Protein AF-A0A2X2BDT1-F1 (afdb_monomer)

Foldseek 3Di:
DDLVVVLVVLLVCLQVCWLDPVNVVCLVPDDLVSRPDPVSSVSSVVQSVCCVPPVTRHPVVPD

Organism: Proteus mirabilis (NCBI:txid584)

Sequence (63 aa):
MHEKELEHAVISGLLAGGASQDAYEVLATLPEEAFSSRYFRNVYKEIKKQALASSLIDPFFYC

Secondary structure (DSSP, 8-state):
--HHHHHHHHHHHHHHH-S-HHHHHHHHHS-GGG-SSHHHHH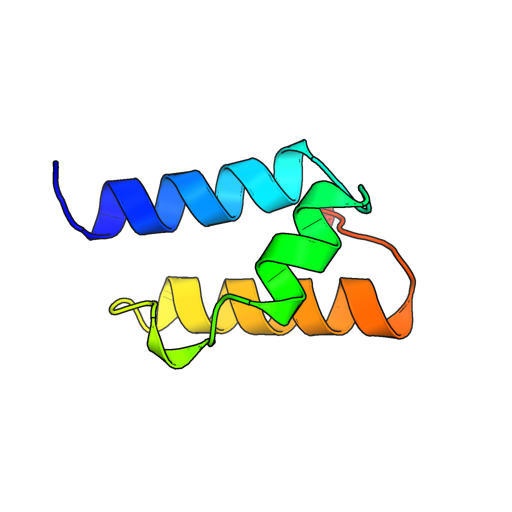HHHHHHHHHHHHS---GGGG-

Structure (mmCIF, N/CA/C/O backbone):
data_AF-A0A2X2BDT1-F1
#
_entry.id   AF-A0A2X2BDT1-F1
#
loop_
_atom_site.group_PDB
_atom_site.id
_atom_site.type_symbol
_atom_site.label_atom_id
_atom_site.label_alt_id
_atom_site.label_comp_id
_atom_site.label_asym_id
_atom_site.label_entity_id
_atom_site.label_seq_id
_atom_site.pdbx_PDB_ins_code
_atom_site.Cartn_x
_atom_site.Cartn_y
_atom_site.Cartn_z
_atom_site.occupancy
_atom_site.B_iso_or_equiv
_atom_site.auth_seq_id
_atom_site.auth_comp_id
_atom_site.auth_asym_id
_atom_site.auth_atom_id
_atom_site.pdbx_PDB_model_num
ATOM 1 N N . MET A 1 1 ? -1.854 7.686 19.351 1.00 54.34 1 MET A N 1
ATOM 2 C CA . MET A 1 1 ? -1.817 7.840 17.882 1.00 54.34 1 MET A CA 1
ATOM 3 C C . MET A 1 1 ? -3.213 7.616 17.349 1.00 54.34 1 MET A C 1
ATOM 5 O O . MET A 1 1 ? -3.866 6.690 17.819 1.00 54.34 1 MET A O 1
ATOM 9 N N . HIS A 1 2 ? -3.705 8.483 16.466 1.00 79.19 2 HIS A N 1
ATOM 10 C CA . HIS A 1 2 ? -4.996 8.266 15.811 1.00 79.19 2 HIS A CA 1
ATOM 11 C C . HIS A 1 2 ? -4.821 7.258 14.667 1.00 79.19 2 HIS A C 1
ATOM 13 O O . HIS A 1 2 ? -3.867 7.348 13.904 1.00 79.19 2 HIS A O 1
ATOM 19 N N . GLU A 1 3 ? -5.740 6.304 14.531 1.00 79.25 3 GLU A N 1
ATOM 20 C CA . GLU A 1 3 ? -5.710 5.234 13.515 1.00 79.25 3 GLU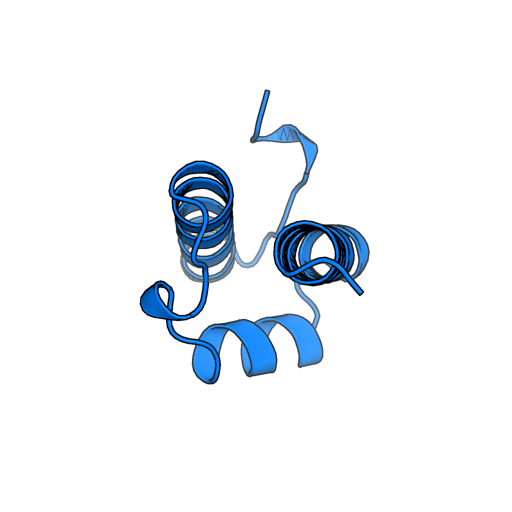 A CA 1
ATOM 21 C C . GLU A 1 3 ? -5.486 5.775 12.088 1.00 79.25 3 GLU A C 1
ATOM 23 O O . GLU A 1 3 ? -4.683 5.250 11.324 1.00 79.25 3 GLU A O 1
ATOM 28 N N . LYS A 1 4 ? -6.081 6.933 11.779 1.00 81.81 4 LYS A N 1
ATOM 29 C CA . LYS A 1 4 ? -5.895 7.641 10.503 1.00 81.81 4 LYS A CA 1
ATOM 30 C C . LYS A 1 4 ? -4.469 8.140 10.258 1.00 81.81 4 LYS A C 1
ATOM 32 O O . LYS A 1 4 ? -4.058 8.209 9.106 1.00 81.81 4 LYS A O 1
ATOM 37 N N . GLU A 1 5 ? -3.735 8.524 11.300 1.00 86.19 5 GLU A N 1
ATOM 38 C CA . GLU A 1 5 ? -2.343 8.980 11.171 1.00 86.19 5 GLU A CA 1
ATOM 39 C C . GLU A 1 5 ? -1.423 7.806 10.835 1.00 86.19 5 GLU A C 1
ATOM 41 O O . GLU A 1 5 ? -0.520 7.952 10.018 1.00 86.19 5 GLU A O 1
ATOM 46 N N . LEU A 1 6 ? -1.694 6.632 11.416 1.00 86.56 6 LEU A N 1
ATOM 47 C CA . LEU A 1 6 ? -0.974 5.399 11.100 1.00 86.56 6 LEU A CA 1
ATOM 48 C C . LEU A 1 6 ? -1.259 4.944 9.666 1.00 86.56 6 LEU A C 1
ATOM 50 O O . LEU A 1 6 ? -0.325 4.658 8.923 1.00 86.56 6 LEU A O 1
ATOM 54 N N . GLU A 1 7 ? -2.526 4.948 9.245 1.00 86.56 7 GLU A N 1
ATOM 55 C CA . GLU A 1 7 ? -2.898 4.633 7.860 1.00 86.56 7 GLU A CA 1
ATOM 56 C C . GLU A 1 7 ? -2.240 5.591 6.862 1.00 86.56 7 GLU A C 1
ATOM 58 O O . GLU A 1 7 ? -1.688 5.155 5.853 1.00 86.56 7 GLU A O 1
ATOM 63 N N . HIS A 1 8 ? -2.235 6.891 7.169 1.00 87.75 8 HIS A N 1
ATOM 64 C CA . HIS A 1 8 ? -1.553 7.884 6.348 1.00 87.75 8 HIS A CA 1
ATOM 65 C C . HIS A 1 8 ? -0.044 7.618 6.282 1.00 87.75 8 HIS A C 1
ATOM 67 O O . HIS A 1 8 ? 0.533 7.655 5.196 1.00 87.75 8 HIS A O 1
ATOM 73 N N . ALA A 1 9 ? 0.591 7.315 7.419 1.00 88.25 9 ALA A N 1
ATOM 74 C CA . ALA A 1 9 ? 2.019 7.029 7.484 1.00 88.25 9 ALA A CA 1
ATOM 75 C C . ALA A 1 9 ? 2.398 5.825 6.604 1.00 88.25 9 ALA A C 1
ATOM 77 O O . ALA A 1 9 ? 3.370 5.903 5.855 1.00 88.25 9 ALA A O 1
ATOM 78 N N . VAL A 1 10 ? 1.596 4.755 6.612 1.00 87.00 10 VAL A N 1
ATOM 79 C CA . VAL A 1 10 ? 1.814 3.572 5.759 1.00 87.0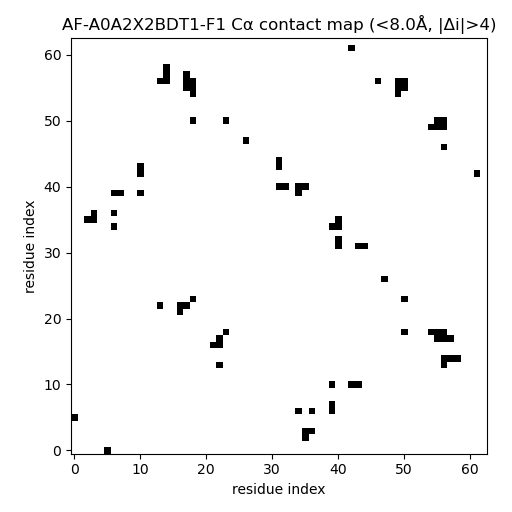0 10 VAL A CA 1
ATOM 80 C C . VAL A 1 10 ? 1.742 3.933 4.276 1.00 87.00 10 VAL A C 1
ATOM 82 O O . VAL A 1 10 ? 2.649 3.588 3.520 1.00 87.00 10 VAL A O 1
ATOM 85 N N . ILE A 1 11 ? 0.711 4.673 3.856 1.00 87.69 11 ILE A N 1
ATOM 86 C CA . ILE A 1 11 ? 0.578 5.121 2.461 1.00 87.69 11 ILE A CA 1
ATOM 87 C C . ILE A 1 11 ? 1.761 6.007 2.062 1.00 87.69 11 ILE A C 1
ATOM 89 O O . ILE A 1 11 ? 2.362 5.790 1.013 1.00 87.69 11 ILE A O 1
ATOM 93 N N . SER A 1 12 ? 2.146 6.963 2.912 1.00 86.75 12 SER A N 1
ATOM 94 C CA . SER A 1 12 ? 3.302 7.820 2.637 1.00 86.75 12 SER A CA 1
ATOM 95 C C . SER A 1 12 ? 4.612 7.036 2.557 1.00 86.75 12 SER A C 1
ATOM 97 O O . SER A 1 12 ? 5.444 7.345 1.711 1.00 86.75 12 SER A O 1
ATOM 99 N N . GLY A 1 13 ? 4.778 5.991 3.374 1.00 86.12 13 GLY A N 1
ATOM 100 C CA . GLY A 1 13 ? 5.949 5.119 3.346 1.00 86.12 13 GLY A CA 1
ATOM 101 C C . GLY A 1 13 ? 6.034 4.307 2.057 1.00 86.12 13 GLY A C 1
ATOM 102 O O . GLY A 1 13 ? 7.107 4.216 1.471 1.00 86.12 13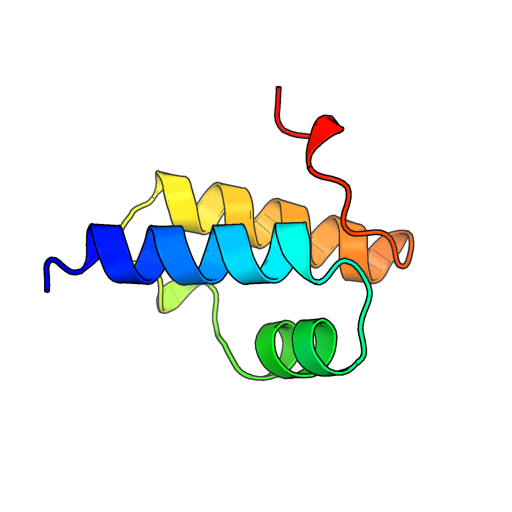 GLY A O 1
ATOM 103 N N . LEU A 1 14 ? 4.904 3.789 1.568 1.00 84.88 14 LEU A N 1
ATOM 104 C CA . LEU A 1 14 ? 4.840 3.076 0.287 1.00 84.88 14 LEU A CA 1
ATOM 105 C C . LEU A 1 14 ? 5.158 3.999 -0.893 1.00 84.88 14 LEU A C 1
ATOM 107 O O . LEU A 1 14 ? 5.921 3.627 -1.779 1.00 84.88 14 LEU A O 1
ATOM 111 N N . LEU A 1 15 ? 4.622 5.221 -0.882 1.00 83.62 15 LEU A N 1
ATOM 112 C CA . LEU A 1 15 ? 4.896 6.213 -1.923 1.00 83.62 15 LEU A CA 1
ATOM 113 C C . LEU A 1 15 ? 6.349 6.707 -1.893 1.00 83.62 15 LEU A C 1
ATOM 115 O O . LEU A 1 15 ? 6.950 6.887 -2.947 1.00 83.62 15 LEU A O 1
ATOM 119 N N . ALA A 1 16 ? 6.926 6.907 -0.705 1.00 81.12 16 ALA A N 1
ATOM 120 C CA . ALA A 1 16 ? 8.316 7.335 -0.550 1.00 81.12 16 ALA A CA 1
ATOM 121 C C . ALA A 1 16 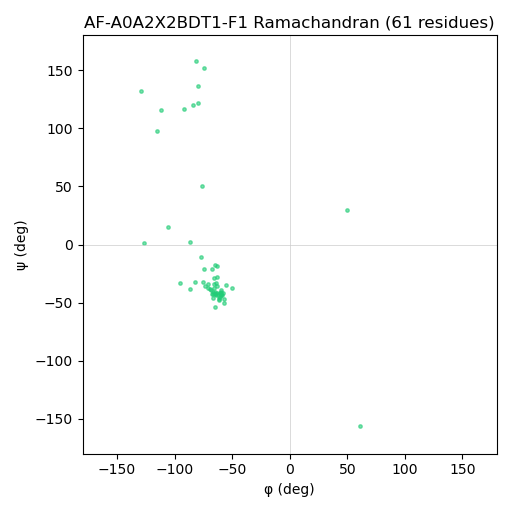? 9.318 6.213 -0.863 1.00 81.12 16 ALA A C 1
ATOM 123 O O . ALA A 1 16 ? 10.391 6.478 -1.402 1.00 81.12 16 ALA A O 1
ATOM 124 N N . GLY A 1 17 ? 8.976 4.967 -0.523 1.00 73.31 17 GLY A N 1
ATOM 125 C CA . GLY A 1 17 ? 9.806 3.789 -0.771 1.00 73.31 17 GLY A CA 1
ATOM 126 C C . GLY A 1 17 ? 9.830 3.350 -2.236 1.00 73.31 17 GLY A C 1
ATOM 127 O O . GLY A 1 17 ? 10.773 2.674 -2.649 1.00 73.31 17 GLY A O 1
ATOM 128 N N . GLY A 1 18 ? 8.828 3.745 -3.027 1.00 78.88 18 GLY A N 1
ATOM 129 C CA . GLY A 1 18 ? 8.702 3.336 -4.422 1.00 78.88 18 GLY A CA 1
ATOM 130 C C . GLY A 1 18 ? 8.565 1.816 -4.566 1.00 78.88 18 GLY A C 1
ATOM 131 O O . GLY A 1 18 ? 8.164 1.119 -3.637 1.00 78.88 18 GLY A O 1
ATOM 132 N N . ALA A 1 19 ? 8.930 1.278 -5.731 1.00 75.81 19 ALA A N 1
ATOM 133 C CA . ALA A 1 19 ? 8.915 -0.161 -6.014 1.00 75.81 19 ALA A CA 1
ATOM 134 C C . ALA A 1 19 ? 10.093 -0.920 -5.359 1.00 75.81 19 ALA A C 1
ATOM 136 O O . ALA A 1 19 ? 10.826 -1.655 -6.023 1.00 75.81 19 ALA A O 1
ATOM 137 N N . SER A 1 20 ? 10.307 -0.712 -4.061 1.00 79.62 20 SER A N 1
ATOM 138 C CA . SER A 1 20 ? 11.313 -1.421 -3.269 1.00 79.62 20 SER A CA 1
ATOM 139 C C . SER A 1 20 ? 10.814 -2.801 -2.828 1.00 79.62 20 SER A C 1
ATOM 141 O O . SER A 1 20 ? 9.610 -3.048 -2.753 1.00 79.62 20 SER A O 1
ATOM 143 N N . GLN A 1 21 ? 11.739 -3.714 -2.512 1.00 79.31 21 GLN A N 1
ATOM 144 C CA . GLN A 1 21 ? 11.391 -5.051 -2.016 1.00 79.31 21 GLN A CA 1
ATOM 145 C C . GLN A 1 21 ? 10.537 -4.980 -0.739 1.00 79.31 21 GLN A C 1
ATOM 147 O O . GLN A 1 21 ? 9.522 -5.666 -0.651 1.00 79.31 21 GLN A O 1
ATOM 152 N N . ASP A 1 22 ? 10.878 -4.077 0.183 1.00 82.00 22 ASP A N 1
ATOM 153 C CA . ASP A 1 22 ? 10.120 -3.840 1.416 1.00 82.00 22 ASP A CA 1
ATOM 154 C C . ASP A 1 22 ? 8.672 -3.409 1.122 1.00 82.00 22 ASP A C 1
ATOM 156 O O . ASP A 1 22 ? 7.733 -3.866 1.776 1.00 82.00 22 ASP A O 1
ATOM 160 N N . ALA A 1 23 ? 8.458 -2.572 0.099 1.00 82.69 23 ALA A N 1
ATOM 161 C CA . ALA A 1 23 ? 7.115 -2.175 -0.314 1.00 82.69 23 ALA A CA 1
ATOM 162 C C . ALA A 1 23 ? 6.312 -3.371 -0.849 1.00 82.69 23 ALA A C 1
ATOM 164 O O . ALA A 1 23 ? 5.140 -3.521 -0.505 1.00 82.69 23 ALA A O 1
ATOM 165 N N . TYR A 1 24 ? 6.930 -4.264 -1.630 1.00 83.75 24 TYR A N 1
ATOM 166 C CA . TYR A 1 24 ? 6.269 -5.490 -2.091 1.00 83.75 24 TYR A CA 1
ATOM 167 C C . TYR A 1 24 ? 5.950 -6.458 -0.952 1.00 83.75 24 TYR A C 1
ATOM 169 O O . TYR A 1 24 ? 4.878 -7.064 -0.962 1.00 83.75 24 TYR A O 1
ATOM 177 N N . GLU A 1 25 ? 6.825 -6.581 0.045 1.00 86.38 25 GLU A N 1
ATOM 178 C CA . GLU A 1 25 ? 6.560 -7.394 1.235 1.00 86.38 25 GLU A CA 1
ATOM 179 C C . GLU A 1 25 ? 5.360 -6.852 2.021 1.00 86.38 25 GLU A C 1
ATOM 181 O O . GLU A 1 25 ? 4.472 -7.617 2.409 1.00 86.38 25 GLU A O 1
ATOM 186 N N . VAL A 1 26 ? 5.249 -5.530 2.173 1.00 85.75 26 VAL A N 1
ATOM 187 C CA . VAL A 1 26 ? 4.068 -4.893 2.778 1.00 85.75 26 VAL A CA 1
ATOM 188 C C . VAL A 1 26 ? 2.815 -5.119 1.925 1.00 85.75 26 VAL A C 1
ATOM 190 O O . VAL A 1 26 ? 1.760 -5.440 2.466 1.00 85.75 26 VAL A O 1
ATOM 193 N N . LEU A 1 27 ? 2.903 -5.006 0.596 1.00 85.81 27 LEU A N 1
ATOM 194 C CA . LEU A 1 27 ? 1.775 -5.258 -0.316 1.00 85.81 27 LEU A CA 1
ATOM 195 C C . LEU A 1 27 ? 1.303 -6.722 -0.322 1.00 85.81 27 LEU A C 1
ATOM 197 O O . LEU A 1 27 ? 0.127 -6.994 -0.591 1.00 85.81 27 LEU A O 1
ATOM 201 N N . ALA A 1 28 ? 2.210 -7.659 -0.043 1.00 85.75 28 ALA A N 1
ATOM 202 C CA . ALA A 1 28 ? 1.920 -9.084 0.049 1.00 85.75 28 ALA A CA 1
ATOM 203 C C . ALA A 1 28 ? 1.339 -9.487 1.414 1.00 85.75 28 ALA A C 1
ATOM 205 O O . ALA A 1 28 ? 0.536 -10.417 1.483 1.00 85.75 28 ALA A O 1
ATOM 206 N N . THR A 1 29 ? 1.736 -8.804 2.490 1.00 88.62 29 THR A N 1
ATOM 207 C CA . THR A 1 29 ? 1.362 -9.162 3.869 1.00 88.62 29 THR A CA 1
ATOM 208 C C . THR A 1 29 ? 0.153 -8.394 4.393 1.00 88.62 29 THR A C 1
ATOM 210 O O . THR A 1 29 ? -0.625 -8.951 5.168 1.00 88.62 29 THR A O 1
ATOM 213 N N . LEU A 1 30 ? -0.032 -7.137 3.981 1.00 87.88 30 LEU A N 1
ATOM 214 C CA . LEU A 1 30 ? -1.099 -6.278 4.481 1.00 87.88 30 LEU A CA 1
ATOM 215 C C . LEU A 1 30 ? -2.357 -6.396 3.597 1.00 87.88 30 LEU A C 1
ATOM 217 O O . LEU A 1 30 ? -2.328 -6.033 2.418 1.00 87.88 30 LEU A O 1
ATOM 221 N N . PRO A 1 31 ? -3.489 -6.886 4.133 1.00 86.94 31 PRO A N 1
ATOM 222 C CA . PRO A 1 31 ? -4.744 -6.892 3.398 1.00 86.94 31 PRO A CA 1
ATOM 223 C C . PRO A 1 31 ? -5.336 -5.482 3.321 1.00 86.94 31 PRO A C 1
ATOM 225 O O . PRO A 1 31 ? -5.174 -4.653 4.214 1.00 86.94 31 PRO A O 1
ATOM 228 N N . GLU A 1 32 ? -6.092 -5.221 2.261 1.00 85.75 32 GLU A N 1
ATOM 229 C CA . GLU A 1 32 ? -6.741 -3.928 2.021 1.00 85.75 32 GLU A CA 1
ATOM 230 C C . GLU A 1 32 ? -7.769 -3.614 3.126 1.0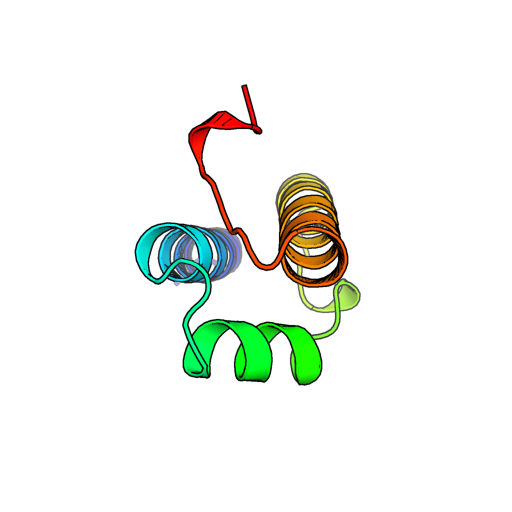0 85.75 32 GLU A C 1
ATOM 232 O O . GLU A 1 32 ? -8.022 -2.459 3.471 1.00 85.75 32 GLU A O 1
ATOM 237 N N . GLU A 1 33 ? -8.333 -4.659 3.734 1.00 86.56 33 GLU A N 1
ATOM 238 C CA . GLU A 1 33 ? -9.268 -4.601 4.851 1.00 86.56 33 GLU A CA 1
ATOM 239 C C . GLU A 1 33 ? -8.658 -4.029 6.135 1.00 86.56 33 GLU A C 1
ATOM 241 O O . GLU A 1 33 ? -9.415 -3.589 7.001 1.00 86.56 33 GLU A O 1
ATOM 246 N N . ALA A 1 34 ? -7.324 -3.981 6.240 1.00 86.19 34 ALA A N 1
ATOM 247 C CA . ALA A 1 34 ? -6.621 -3.413 7.388 1.00 86.19 34 ALA A CA 1
ATOM 248 C C . ALA A 1 34 ? -6.802 -1.892 7.513 1.00 86.19 34 ALA A C 1
ATOM 250 O O . ALA A 1 34 ? -6.643 -1.346 8.599 1.00 86.19 34 ALA A O 1
ATOM 251 N N . PHE A 1 35 ? -7.162 -1.207 6.423 1.00 86.50 35 PHE A N 1
ATOM 252 C CA . PHE A 1 35 ? -7.467 0.222 6.445 1.00 86.50 35 PHE A CA 1
ATOM 253 C C . PHE A 1 35 ? -8.926 0.443 6.857 1.00 86.50 35 PHE A C 1
ATOM 255 O O . PHE A 1 35 ? -9.845 -0.004 6.160 1.00 86.50 35 PHE A O 1
ATOM 262 N N . SER A 1 36 ? -9.147 1.162 7.957 1.00 86.38 36 SER A N 1
ATOM 263 C CA . SER A 1 36 ? -10.461 1.599 8.442 1.00 86.38 36 SER A CA 1
ATOM 264 C C . SER A 1 36 ? -11.058 2.696 7.553 1.00 86.38 36 SER A C 1
ATOM 266 O O . SER A 1 36 ? -12.271 2.747 7.323 1.00 86.38 36 SER A O 1
ATOM 268 N N . SER A 1 37 ? -10.211 3.561 6.985 1.00 86.88 37 SER A N 1
ATOM 269 C CA . SER A 1 37 ? -10.637 4.623 6.083 1.00 86.88 37 SER A CA 1
ATOM 270 C C . SER A 1 37 ? -10.892 4.088 4.681 1.00 86.88 37 SER A C 1
ATOM 272 O O . SER A 1 37 ? -9.986 3.619 3.988 1.00 86.88 37 SER A O 1
ATOM 274 N N . ARG A 1 38 ? -12.121 4.275 4.191 1.00 87.00 38 ARG A N 1
ATOM 275 C CA . ARG A 1 38 ? -12.470 3.977 2.793 1.00 87.00 38 ARG A CA 1
ATOM 276 C C . ARG A 1 38 ? -11.564 4.715 1.801 1.00 87.00 38 ARG A C 1
ATOM 278 O O . ARG A 1 38 ? -11.251 4.170 0.749 1.00 87.00 38 ARG A O 1
ATOM 285 N N . TYR A 1 39 ? -11.143 5.934 2.141 1.00 86.19 39 TYR A N 1
ATOM 286 C CA . TYR A 1 39 ? -10.230 6.714 1.310 1.00 86.19 39 TYR A CA 1
ATOM 287 C C . TYR A 1 39 ? -8.857 6.038 1.206 1.00 86.19 39 TYR A C 1
ATOM 289 O O . TYR A 1 39 ? -8.414 5.740 0.100 1.00 86.19 39 TYR A O 1
ATOM 297 N N . PHE A 1 40 ? -8.223 5.711 2.338 1.00 87.12 40 PHE A N 1
ATOM 298 C CA . PHE A 1 40 ? -6.900 5.077 2.331 1.00 87.12 40 PHE A CA 1
ATOM 299 C C . PHE A 1 40 ? -6.935 3.672 1.729 1.00 87.12 40 PHE A C 1
ATOM 301 O O . PHE A 1 40 ? -6.023 3.311 0.992 1.00 87.12 40 PHE A O 1
ATOM 308 N N . ARG A 1 41 ? -8.030 2.926 1.923 1.00 89.56 41 ARG A N 1
ATOM 309 C CA . ARG A 1 41 ? -8.238 1.632 1.263 1.00 89.56 41 ARG A CA 1
ATO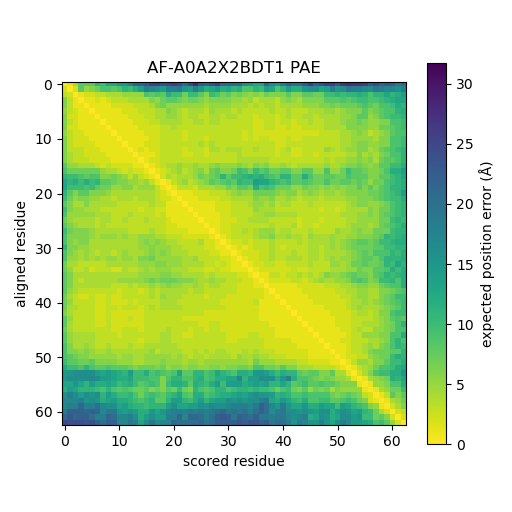M 310 C C . ARG A 1 41 ? -8.258 1.750 -0.265 1.00 89.56 41 ARG A C 1
ATOM 312 O O . ARG A 1 41 ? -7.673 0.915 -0.948 1.00 89.56 41 ARG A O 1
ATOM 319 N N . ASN A 1 42 ? -8.914 2.776 -0.812 1.00 88.94 42 ASN A N 1
ATOM 320 C CA . ASN A 1 42 ? -8.941 3.007 -2.259 1.00 88.94 42 ASN A CA 1
ATOM 321 C C . ASN A 1 42 ? -7.563 3.410 -2.800 1.00 88.94 42 ASN A C 1
ATOM 323 O O . ASN A 1 42 ? -7.145 2.890 -3.828 1.00 88.94 42 ASN A O 1
ATOM 327 N N . VAL A 1 43 ? -6.843 4.287 -2.094 1.00 87.31 43 VAL A N 1
ATOM 328 C CA . VAL A 1 43 ? -5.477 4.679 -2.479 1.00 87.31 43 VAL A CA 1
ATOM 329 C C . VAL A 1 43 ? -4.545 3.464 -2.459 1.00 87.31 43 VAL A C 1
ATOM 331 O O . VAL A 1 43 ? -3.844 3.209 -3.432 1.00 87.31 43 VAL A O 1
ATOM 334 N N . TYR A 1 44 ? -4.596 2.658 -1.398 1.00 88.19 44 TYR A N 1
ATOM 335 C CA . TYR A 1 44 ? -3.798 1.438 -1.271 1.00 88.19 44 TYR A CA 1
ATOM 336 C C . TYR A 1 44 ? -4.079 0.421 -2.387 1.00 88.19 44 TYR A C 1
ATOM 338 O O . TYR A 1 44 ? -3.147 -0.166 -2.934 1.00 88.19 44 TYR A O 1
ATOM 346 N N . LYS A 1 45 ? -5.350 0.240 -2.771 1.00 88.31 45 LYS A N 1
ATOM 347 C CA . LYS A 1 45 ? -5.749 -0.616 -3.902 1.00 88.31 45 LYS A CA 1
ATOM 348 C C . LYS A 1 45 ? -5.085 -0.201 -5.207 1.00 88.31 45 LYS A C 1
ATOM 350 O O . LYS A 1 45 ? -4.566 -1.049 -5.930 1.00 88.31 45 LYS A O 1
ATOM 355 N N . GLU A 1 46 ? -5.103 1.091 -5.507 1.00 86.69 46 GLU A N 1
ATOM 356 C CA . GLU A 1 46 ? -4.497 1.606 -6.730 1.00 86.69 46 GLU A CA 1
ATOM 357 C C . GLU A 1 46 ? -2.962 1.501 -6.683 1.00 86.69 46 GLU A C 1
ATOM 359 O O . GLU A 1 46 ? -2.370 1.057 -7.666 1.00 86.69 46 GLU A O 1
ATOM 364 N N . ILE A 1 47 ? -2.328 1.743 -5.525 1.00 85.12 47 ILE A N 1
ATOM 365 C CA . ILE A 1 47 ? -0.886 1.485 -5.316 1.00 85.12 47 ILE A CA 1
ATOM 366 C C . ILE A 1 47 ? -0.548 0.025 -5.596 1.00 85.12 47 ILE A C 1
ATOM 368 O O . ILE A 1 47 ? 0.354 -0.269 -6.379 1.00 85.12 47 ILE A O 1
ATOM 372 N N . LYS A 1 48 ? -1.299 -0.904 -5.002 1.00 85.25 48 LYS A N 1
ATOM 373 C CA . LYS A 1 48 ? -1.094 -2.342 -5.188 1.00 85.25 48 LYS A CA 1
ATOM 374 C C . LYS A 1 48 ? -1.249 -2.749 -6.651 1.00 85.25 48 LYS A C 1
ATOM 376 O O . LYS A 1 48 ? -0.448 -3.523 -7.168 1.00 85.25 48 LYS A O 1
ATOM 381 N N . LYS A 1 49 ? -2.252 -2.204 -7.341 1.00 84.38 49 LYS A N 1
ATOM 382 C CA . LYS A 1 49 ? -2.491 -2.462 -8.763 1.00 84.38 49 LYS A CA 1
ATOM 383 C C . LYS A 1 49 ? -1.349 -1.945 -9.640 1.00 84.38 49 LYS A C 1
ATOM 385 O O . LYS A 1 49 ? -0.920 -2.666 -10.535 1.00 84.38 49 LYS A O 1
ATOM 390 N N . GLN A 1 50 ? -0.840 -0.741 -9.380 1.00 80.69 50 GLN A N 1
ATOM 391 C CA . GLN A 1 50 ? 0.290 -0.169 -10.121 1.00 80.69 50 GLN A CA 1
ATOM 392 C C . GLN A 1 50 ? 1.591 -0.940 -9.872 1.00 80.69 50 GLN A C 1
ATOM 394 O O . GLN A 1 50 ? 2.297 -1.272 -10.826 1.00 80.69 50 GLN A O 1
ATOM 399 N N . ALA A 1 51 ? 1.852 -1.311 -8.616 1.00 80.50 51 ALA A N 1
ATOM 400 C CA . ALA A 1 51 ? 3.004 -2.122 -8.244 1.00 80.50 51 ALA A CA 1
ATOM 401 C C . ALA A 1 51 ? 2.993 -3.483 -8.962 1.00 80.50 51 ALA A C 1
ATOM 403 O O . ALA A 1 51 ? 4.013 -3.910 -9.489 1.00 80.50 51 ALA A O 1
ATOM 404 N N . LEU A 1 52 ? 1.833 -4.146 -9.044 1.00 76.88 52 LEU A N 1
ATOM 405 C CA . LEU A 1 52 ? 1.700 -5.444 -9.717 1.00 76.88 52 LEU A CA 1
ATOM 406 C C . LEU A 1 52 ? 1.714 -5.351 -11.251 1.00 76.88 52 LEU A C 1
ATOM 408 O O . LEU A 1 52 ? 2.163 -6.287 -11.907 1.00 76.88 52 LEU A O 1
ATOM 412 N N . ALA A 1 53 ? 1.192 -4.266 -11.829 1.00 77.94 53 ALA A N 1
ATOM 413 C CA . ALA A 1 53 ? 1.059 -4.126 -13.280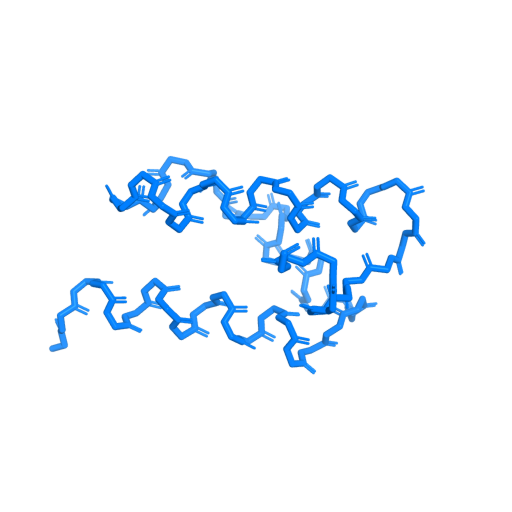 1.00 77.94 53 ALA A CA 1
ATOM 414 C C . ALA A 1 53 ? 2.313 -3.558 -13.957 1.00 77.94 53 ALA A C 1
ATOM 416 O O . ALA A 1 53 ? 2.660 -3.985 -15.057 1.00 77.94 53 ALA A O 1
ATOM 417 N N . SER A 1 54 ? 2.975 -2.594 -13.318 1.00 64.94 54 SER A N 1
ATOM 418 C CA . SER A 1 54 ? 4.023 -1.783 -13.950 1.00 64.94 54 SER A CA 1
ATOM 419 C C . SER A 1 54 ? 5.335 -1.781 -13.174 1.00 64.94 54 SER A C 1
ATOM 421 O O . SER A 1 54 ? 6.269 -1.093 -13.579 1.00 64.94 54 SER A O 1
ATOM 423 N N . SER A 1 55 ? 5.410 -2.504 -12.051 1.00 65.88 55 SER A N 1
ATOM 424 C CA . SER A 1 55 ? 6.524 -2.443 -11.101 1.00 65.88 55 SER A CA 1
ATOM 425 C C . SER A 1 55 ? 6.895 -1.014 -10.687 1.00 65.88 55 SER A C 1
ATOM 427 O O . SER A 1 55 ? 8.056 -0.717 -10.414 1.00 6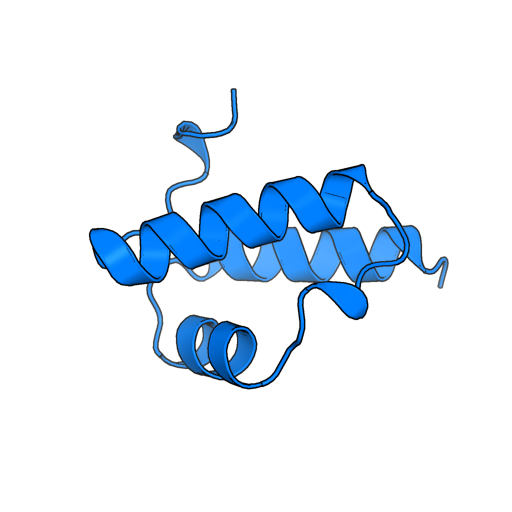5.88 55 SER A O 1
ATOM 429 N N . LEU A 1 56 ? 5.909 -0.114 -10.681 1.00 67.94 56 LEU A N 1
ATOM 430 C CA . LEU A 1 56 ? 6.070 1.305 -10.396 1.00 67.94 56 LEU A CA 1
ATOM 431 C C . LEU A 1 56 ? 5.059 1.704 -9.328 1.00 67.94 56 LEU A C 1
ATOM 433 O O . LEU A 1 56 ? 3.875 1.388 -9.427 1.00 67.94 56 LEU A O 1
ATOM 437 N N . ILE A 1 57 ? 5.548 2.411 -8.316 1.00 68.69 57 ILE A N 1
ATOM 438 C CA . ILE A 1 57 ? 4.728 3.088 -7.317 1.00 68.69 57 ILE A CA 1
ATOM 439 C C . ILE A 1 57 ? 5.015 4.572 -7.507 1.00 68.69 57 ILE A C 1
ATOM 441 O O . ILE A 1 57 ? 6.058 5.054 -7.070 1.00 68.69 57 ILE A O 1
ATOM 445 N N . ASP A 1 58 ? 4.138 5.263 -8.238 1.00 65.19 58 ASP A N 1
ATOM 446 C CA . ASP A 1 58 ? 4.311 6.678 -8.573 1.00 65.19 58 ASP A CA 1
ATOM 447 C C . ASP A 1 58 ? 3.257 7.540 -7.852 1.00 65.19 58 ASP A C 1
ATOM 449 O O . ASP A 1 58 ? 2.062 7.404 -8.132 1.00 65.19 58 ASP A O 1
ATOM 453 N N . PRO A 1 59 ? 3.658 8.444 -6.937 1.00 60.28 59 PRO A N 1
ATOM 454 C CA . PRO A 1 59 ? 2.738 9.354 -6.260 1.00 60.28 59 PRO A CA 1
ATOM 455 C C . PRO A 1 59 ? 2.016 10.342 -7.194 1.00 60.28 59 PRO A C 1
ATOM 457 O O . PRO A 1 59 ? 0.981 10.877 -6.800 1.00 60.28 59 PRO A O 1
ATOM 460 N N . PHE A 1 60 ? 2.502 10.577 -8.418 1.00 58.88 60 PHE A N 1
ATOM 461 C CA . PHE A 1 60 ? 1.892 11.522 -9.362 1.00 58.88 60 PHE A CA 1
ATOM 462 C C . PHE A 1 60 ? 0.629 11.000 -10.058 1.00 58.88 60 PHE A C 1
ATOM 464 O O . PHE A 1 60 ? -0.089 11.788 -10.670 1.00 58.88 60 PHE A O 1
ATOM 471 N N . PHE A 1 61 ? 0.311 9.708 -9.946 1.00 52.53 61 PHE A N 1
ATOM 472 C CA . PHE A 1 61 ? -0.881 9.129 -10.580 1.00 52.53 61 PHE A CA 1
ATOM 473 C C . PHE A 1 61 ? -2.169 9.230 -9.738 1.00 52.53 61 PHE A C 1
ATOM 475 O O . PHE A 1 61 ? -3.211 8.737 -10.168 1.00 52.53 61 PHE A O 1
ATOM 482 N N . TYR A 1 62 ? -2.118 9.851 -8.551 1.00 53.22 62 TYR A N 1
ATOM 483 C CA . TYR A 1 62 ? -3.250 9.951 -7.612 1.00 53.22 62 TYR A CA 1
ATOM 484 C C . TYR A 1 62 ? -3.906 11.345 -7.546 1.00 53.22 62 TYR A C 1
ATOM 486 O O . TYR A 1 62 ? -4.655 11.610 -6.603 1.00 53.22 62 TYR A O 1
ATOM 494 N N . CYS A 1 63 ? -3.627 12.228 -8.515 1.00 44.66 63 CYS A N 1
ATOM 495 C CA . CYS A 1 63 ? -4.278 13.538 -8.665 1.00 44.66 63 CYS A CA 1
ATOM 496 C C . CYS A 1 63 ? -5.460 13.500 -9.639 1.00 44.66 63 CYS A C 1
ATOM 498 O O . CYS A 1 63 ? -5.327 12.869 -10.711 1.00 44.66 63 CYS A O 1
#

Radius of gyration: 10.86 Å; Cα contacts (8 Å, |Δi|>4): 43; chains: 1; bounding box: 24×23×32 Å

pLDDT: mean 80.16, std 10.47, range [44.66, 89.56]

InterPro domains:
  IPR007693 DNA helicase, DnaB-like, N-terminal [PF00772] (2-59)
  IPR036185 DNA helicase, DnaB-like, N-terminal domain superfamily [SSF48024] (2-60)

Solvent-accessible surface area (backbone atoms only — not comparable to full-atom values): 3750 Å² total; per-residue (Å²): 134,59,72,68,58,55,54,49,49,52,54,52,48,40,47,73,56,24,70,34,71,69,41,51,51,47,63,73,69,55,60,65,79,75,45,87,46,71,65,59,29,53,54,50,52,52,45,50,49,35,39,74,73,67,62,40,38,65,73,82,78,80,116

Mean predicted aligned error: 5.89 Å